Protein AF-A0A9E2LUB4-F1 (afdb_monomer)

pLDDT: mean 78.95, std 15.92, range [36.06, 93.56]

Radius of gyration: 12.92 Å; Cα contacts (8 Å, |Δi|>4): 62; chains: 1; bounding box: 24×40×31 Å

Solvent-accessible surface area (backbone atoms only — not comparable to full-atom values): 4860 Å² total; per-residue (Å²): 137,82,70,86,70,64,81,82,52,57,68,70,56,53,54,51,51,52,54,39,54,75,73,32,95,48,40,46,77,47,76,56,98,91,39,82,45,33,23,50,77,85,38,82,43,59,69,68,56,56,52,48,32,41,51,54,34,61,72,67,73,77,51,96,68,61,78,31,71,76,76,84,78,77,79,125

Foldseek 3Di:
DCPPPVVPADPVLVVLLVVCCVPPPQWHWDADPNDIWIGGNNHTDDPVRSSVLVVVQVVVVPDPRRPSDDPPPPPD

Sequence (76 aa):
MITGKLDFLPMQFLNTLDDQLEHNDRLHMIEERGQLHFLVDGREVPVNTLYYWYREALHDGRNRRPEFLPPVRKYG

Mean predicted aligned error: 7.39 Å

Structure (mmCIF, N/CA/C/O backbone):
data_AF-A0A9E2LUB4-F1
#
_entry.id   AF-A0A9E2LUB4-F1
#
loop_
_atom_site.group_PDB
_atom_site.id
_atom_site.type_symbol
_atom_site.label_atom_id
_atom_site.label_alt_id
_atom_site.label_comp_id
_atom_site.label_asym_id
_atom_site.label_entity_id
_atom_site.label_seq_id
_atom_site.pdbx_PDB_ins_code
_atom_site.Cartn_x
_atom_site.Cartn_y
_atom_site.Cartn_z
_atom_site.occupancy
_atom_site.B_iso_or_equiv
_atom_site.auth_seq_id
_atom_site.auth_comp_id
_atom_site.auth_asym_id
_atom_site.auth_atom_id
_atom_site.pdbx_PDB_model_num
ATOM 1 N N . MET A 1 1 ? 2.175 17.274 16.550 1.00 40.00 1 MET A N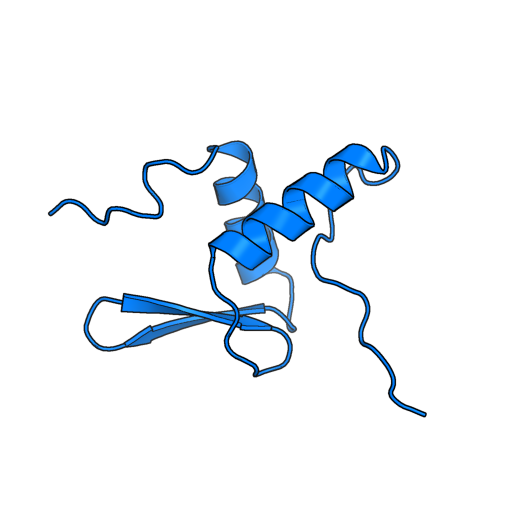 1
ATOM 2 C CA . MET A 1 1 ? 1.598 15.918 16.449 1.00 40.00 1 MET A CA 1
ATOM 3 C C . MET A 1 1 ? 2.521 15.126 15.547 1.00 40.00 1 MET A C 1
ATOM 5 O O . MET A 1 1 ? 2.678 15.522 14.406 1.00 40.00 1 MET A O 1
ATOM 9 N N . ILE A 1 2 ? 3.224 14.130 16.088 1.00 38.00 2 ILE A N 1
ATOM 10 C CA . ILE A 1 2 ? 4.144 13.270 15.332 1.00 38.00 2 ILE A CA 1
ATOM 11 C C . ILE A 1 2 ? 3.358 11.996 15.019 1.00 38.00 2 ILE A C 1
ATOM 13 O O . ILE A 1 2 ? 3.117 11.186 15.915 1.00 38.00 2 ILE A O 1
ATOM 17 N N . THR A 1 3 ? 2.896 11.843 13.781 1.00 51.03 3 THR A N 1
ATOM 18 C CA . THR A 1 3 ? 2.216 10.638 13.277 1.00 51.03 3 THR A CA 1
ATOM 19 C C . THR A 1 3 ? 3.269 9.585 12.927 1.00 51.03 3 THR A C 1
ATOM 21 O O . THR A 1 3 ? 3.506 9.247 11.770 1.00 51.03 3 THR A O 1
ATOM 24 N N . GLY A 1 4 ? 3.951 9.100 13.970 1.00 49.41 4 GLY A N 1
ATOM 25 C CA . GLY A 1 4 ? 5.258 8.434 13.930 1.00 49.41 4 GLY A CA 1
ATOM 26 C C . GLY A 1 4 ? 5.348 7.041 13.296 1.00 49.41 4 GLY A C 1
ATOM 27 O O . GLY A 1 4 ? 6.032 6.179 13.842 1.00 49.41 4 GLY A O 1
ATOM 28 N N . LYS A 1 5 ? 4.723 6.802 12.142 1.00 55.09 5 LYS A N 1
ATOM 29 C CA . LYS A 1 5 ? 5.034 5.645 11.277 1.00 55.09 5 LYS A CA 1
ATOM 30 C C . LYS A 1 5 ? 5.068 5.978 9.787 1.00 55.09 5 LYS A C 1
ATOM 32 O O . LYS A 1 5 ? 5.799 5.314 9.063 1.00 55.09 5 LYS A O 1
ATOM 37 N N . LEU A 1 6 ? 4.334 6.999 9.339 1.00 56.16 6 LEU A N 1
ATOM 38 C CA . LEU A 1 6 ? 4.327 7.422 7.933 1.00 56.16 6 LEU A CA 1
ATOM 39 C C . LEU A 1 6 ? 5.495 8.360 7.596 1.00 56.16 6 LEU A C 1
ATOM 41 O O . LEU A 1 6 ? 6.020 8.284 6.492 1.00 56.16 6 LEU A O 1
ATOM 45 N N . ASP A 1 7 ? 5.964 9.157 8.564 1.00 58.88 7 ASP A N 1
ATOM 46 C CA . ASP A 1 7 ? 7.043 10.145 8.371 1.00 58.88 7 ASP A CA 1
ATOM 47 C C . ASP A 1 7 ? 8.391 9.527 7.947 1.00 58.88 7 ASP A C 1
ATOM 49 O O . ASP A 1 7 ? 9.238 10.201 7.368 1.00 58.88 7 ASP A O 1
ATOM 53 N N . PHE A 1 8 ? 8.606 8.239 8.234 1.00 69.56 8 PHE A N 1
ATOM 54 C CA . PHE A 1 8 ? 9.837 7.514 7.894 1.00 69.56 8 PHE A CA 1
ATOM 55 C C . PHE A 1 8 ? 9.735 6.713 6.592 1.00 69.56 8 PHE A C 1
ATOM 57 O O . PHE A 1 8 ? 10.697 6.040 6.211 1.00 69.56 8 PHE A O 1
ATOM 64 N N . LEU A 1 9 ? 8.583 6.740 5.919 1.00 81.00 9 LEU A N 1
ATOM 65 C CA . LEU A 1 9 ? 8.400 6.006 4.676 1.00 81.00 9 LEU A CA 1
ATOM 66 C C . LEU A 1 9 ? 8.911 6.832 3.487 1.00 81.00 9 LEU A C 1
ATOM 68 O O . LEU A 1 9 ? 8.738 8.050 3.461 1.00 81.00 9 LEU A O 1
ATOM 72 N N . PRO A 1 10 ? 9.539 6.200 2.478 1.00 85.44 10 PRO A N 1
ATOM 73 C CA . PRO A 1 10 ? 10.005 6.923 1.302 1.00 85.44 10 PRO A CA 1
ATOM 74 C C . PRO A 1 10 ? 8.848 7.632 0.590 1.00 85.44 10 PRO A C 1
ATOM 76 O O . PRO A 1 10 ? 7.819 7.014 0.327 1.00 85.44 10 PRO A O 1
ATOM 79 N N . MET A 1 11 ? 9.046 8.886 0.172 1.00 85.69 11 MET A N 1
ATOM 80 C CA . MET A 1 11 ? 8.035 9.647 -0.587 1.00 85.69 11 MET A CA 1
ATOM 81 C C . MET A 1 11 ? 7.522 8.901 -1.827 1.00 85.69 11 MET A C 1
ATOM 83 O O . MET A 1 11 ? 6.354 8.995 -2.175 1.00 85.69 11 MET A O 1
ATOM 87 N N . GLN A 1 12 ? 8.380 8.111 -2.475 1.00 86.25 12 GLN A N 1
ATOM 88 C CA . GLN A 1 12 ? 8.002 7.278 -3.622 1.00 86.25 12 GLN A CA 1
ATOM 89 C C . GLN A 1 12 ? 6.967 6.207 -3.247 1.00 86.25 12 GLN A C 1
ATOM 91 O O . GLN A 1 12 ? 6.033 5.962 -4.009 1.00 86.25 12 GLN A O 1
ATOM 96 N N . PHE A 1 13 ? 7.111 5.600 -2.064 1.00 88.38 13 PHE A N 1
ATOM 97 C CA . PHE A 1 13 ? 6.129 4.656 -1.542 1.00 88.38 13 PHE A CA 1
ATOM 98 C C . PHE A 1 13 ? 4.815 5.366 -1.226 1.00 88.38 13 PHE A C 1
ATOM 100 O O . PHE A 1 13 ? 3.771 4.877 -1.632 1.00 88.38 13 PHE A O 1
ATOM 107 N N . LEU A 1 14 ? 4.866 6.526 -0.563 1.00 89.19 14 LEU A N 1
ATOM 108 C CA . LEU A 1 14 ? 3.661 7.288 -0.223 1.00 89.19 14 LEU A CA 1
ATOM 109 C C . LEU A 1 14 ? 2.876 7.706 -1.474 1.00 89.19 14 LEU A C 1
ATOM 111 O O . LEU A 1 14 ? 1.675 7.483 -1.525 1.00 89.19 14 LEU A O 1
ATOM 115 N N . ASN A 1 15 ? 3.554 8.201 -2.513 1.00 89.44 15 ASN A N 1
ATOM 116 C CA . ASN A 1 15 ? 2.910 8.547 -3.785 1.00 89.44 15 ASN A CA 1
ATOM 117 C C . ASN A 1 15 ? 2.294 7.323 -4.482 1.00 89.44 15 ASN A C 1
ATOM 119 O O . ASN A 1 15 ? 1.231 7.420 -5.078 1.00 89.44 15 ASN A O 1
ATOM 123 N N . THR A 1 16 ? 2.964 6.167 -4.416 1.00 88.44 16 THR A N 1
ATOM 124 C CA . THR A 1 16 ? 2.429 4.915 -4.977 1.00 88.44 16 THR A CA 1
ATOM 125 C C . THR A 1 16 ? 1.222 4.431 -4.177 1.00 88.44 16 THR A C 1
ATOM 127 O O . THR A 1 16 ? 0.257 3.939 -4.748 1.00 88.44 16 THR A O 1
ATOM 130 N N . LEU A 1 17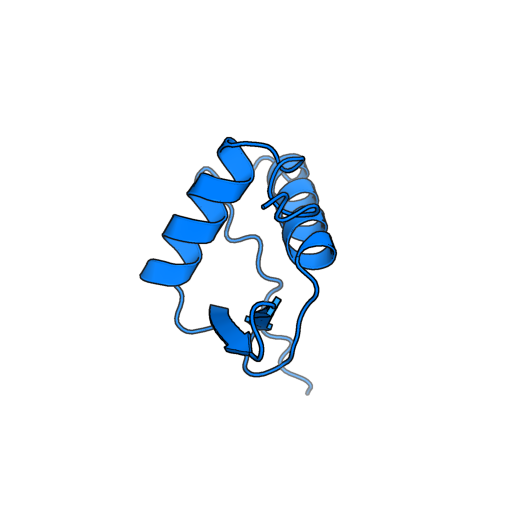 ? 1.276 4.548 -2.851 1.00 90.31 17 LEU A N 1
ATOM 131 C CA . LEU A 1 17 ? 0.187 4.170 -1.962 1.00 90.31 17 LEU A CA 1
ATOM 132 C C . LEU A 1 17 ? -1.053 5.035 -2.212 1.00 90.31 17 LEU A C 1
ATOM 134 O O . LEU A 1 17 ? -2.146 4.488 -2.285 1.00 90.31 17 LEU A O 1
ATOM 138 N N . ASP A 1 18 ? -0.869 6.343 -2.378 1.00 90.38 18 ASP A N 1
ATOM 139 C CA . ASP A 1 18 ? -1.933 7.298 -2.704 1.00 90.38 18 ASP A CA 1
ATOM 140 C C . ASP A 1 18 ? -2.582 6.979 -4.065 1.00 90.38 18 ASP A C 1
ATOM 142 O O . ASP A 1 18 ? -3.793 6.786 -4.139 1.00 90.38 18 ASP A O 1
ATOM 146 N N . ASP A 1 19 ? -1.771 6.762 -5.111 1.00 89.75 19 ASP A N 1
ATOM 147 C CA . ASP A 1 19 ? -2.245 6.340 -6.443 1.00 89.75 19 ASP A CA 1
ATOM 148 C C . ASP A 1 19 ? -3.057 5.034 -6.388 1.00 89.75 19 ASP A C 1
ATOM 150 O O . ASP A 1 19 ? -4.109 4.920 -7.019 1.00 89.75 19 ASP A O 1
ATOM 154 N N . GLN A 1 20 ? -2.602 4.052 -5.604 1.00 88.50 20 GLN A N 1
ATOM 155 C CA . GLN A 1 20 ? -3.317 2.788 -5.427 1.00 88.50 20 GLN A CA 1
ATOM 156 C C . GLN A 1 20 ? -4.591 2.949 -4.591 1.00 88.50 20 GLN A C 1
ATOM 158 O O . GLN A 1 20 ? -5.569 2.272 -4.878 1.00 88.50 20 GLN A O 1
ATOM 163 N N . LEU A 1 21 ? -4.619 3.825 -3.587 1.00 90.88 21 LEU A N 1
ATOM 164 C CA . LEU A 1 21 ? -5.841 4.106 -2.826 1.00 90.88 21 LEU A CA 1
ATOM 165 C C . LEU A 1 21 ? -6.919 4.769 -3.692 1.00 90.88 21 LEU A C 1
ATOM 167 O O . LEU A 1 21 ? -8.103 4.533 -3.465 1.00 90.88 21 LEU A O 1
ATOM 171 N N . GLU A 1 22 ? -6.521 5.572 -4.680 1.00 90.38 22 GLU A N 1
ATOM 172 C CA . GLU A 1 22 ? -7.448 6.229 -5.607 1.00 90.38 22 GLU A CA 1
ATOM 173 C C . GLU A 1 22 ? -7.975 5.276 -6.696 1.00 90.38 22 GLU A C 1
ATOM 175 O O . GLU A 1 22 ? -9.142 5.365 -7.078 1.00 90.38 22 GLU A O 1
ATOM 180 N N . HIS A 1 23 ? -7.141 4.351 -7.185 1.00 87.06 23 HIS A N 1
ATOM 181 C CA . HIS A 1 23 ? -7.447 3.563 -8.388 1.00 87.06 23 HIS A CA 1
ATOM 182 C C . HIS A 1 23 ? -7.629 2.053 -8.160 1.00 87.06 23 HIS A C 1
ATOM 184 O O . HIS A 1 23 ? -7.968 1.343 -9.110 1.00 87.06 23 HIS A O 1
ATOM 190 N N . ASN A 1 24 ? -7.371 1.526 -6.958 1.00 86.25 24 ASN A N 1
ATOM 191 C CA . ASN A 1 24 ? -7.413 0.089 -6.683 1.00 86.25 24 ASN A CA 1
ATOM 192 C C . ASN A 1 24 ? -8.551 -0.276 -5.723 1.00 86.25 24 ASN A C 1
ATOM 194 O O . ASN A 1 24 ? -8.425 -0.131 -4.510 1.00 86.25 24 ASN A O 1
ATOM 198 N N . ASP A 1 25 ? -9.614 -0.876 -6.262 1.00 88.81 25 ASP A N 1
ATOM 199 C CA . ASP A 1 25 ? -10.797 -1.313 -5.501 1.00 88.81 25 ASP A CA 1
ATOM 200 C C . ASP A 1 25 ? -10.492 -2.330 -4.387 1.00 88.81 25 ASP A C 1
ATOM 202 O O . ASP A 1 25 ? -11.342 -2.605 -3.543 1.00 88.81 25 ASP A O 1
ATOM 206 N N . ARG A 1 26 ? -9.301 -2.941 -4.389 1.00 91.25 26 ARG A N 1
ATOM 207 C CA . ARG A 1 26 ? -8.890 -3.902 -3.359 1.00 91.25 26 ARG A CA 1
ATOM 208 C C . ARG A 1 26 ? -8.294 -3.226 -2.135 1.00 91.25 26 ARG A C 1
ATOM 210 O O . ARG A 1 26 ? -8.231 -3.873 -1.091 1.00 91.25 26 ARG A O 1
ATOM 217 N N . LEU A 1 27 ? -7.796 -1.998 -2.263 1.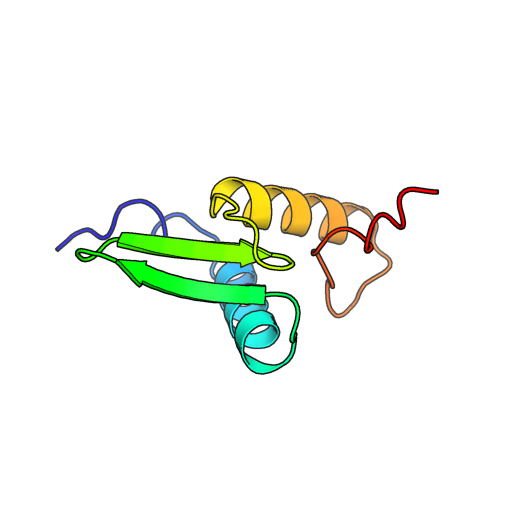00 92.06 27 LEU A N 1
ATOM 218 C CA . LEU A 1 27 ? -7.095 -1.286 -1.203 1.00 92.06 27 LEU A CA 1
ATOM 219 C C . LEU A 1 27 ? -7.970 -0.160 -0.666 1.00 92.06 27 LEU A C 1
ATOM 221 O O . LEU A 1 27 ? -8.361 0.750 -1.386 1.00 92.06 27 LEU A O 1
ATOM 225 N N . HIS A 1 28 ? -8.209 -0.186 0.637 1.00 93.12 28 HIS A N 1
ATOM 226 C CA . HIS A 1 28 ? -8.918 0.876 1.333 1.00 93.12 28 HIS A CA 1
ATOM 227 C C . HIS A 1 28 ? -8.101 1.369 2.519 1.00 93.12 28 HIS A C 1
ATOM 229 O O . HIS A 1 28 ? -7.304 0.633 3.102 1.00 93.12 28 HIS A O 1
ATOM 235 N N . MET A 1 29 ? -8.341 2.614 2.907 1.00 93.56 29 MET A N 1
ATOM 236 C CA . MET A 1 29 ? -7.822 3.198 4.133 1.00 93.56 29 MET A CA 1
ATOM 237 C C . MET A 1 29 ? -9.002 3.691 4.960 1.00 93.56 29 MET A C 1
ATOM 239 O O . MET A 1 29 ? -9.870 4.395 4.446 1.00 93.56 29 MET A O 1
ATOM 243 N N . ILE A 1 30 ? -9.028 3.323 6.235 1.00 93.44 30 ILE A N 1
ATOM 244 C CA . ILE A 1 30 ? -9.986 3.841 7.210 1.00 93.44 30 ILE A CA 1
ATOM 245 C C . ILE A 1 30 ? -9.220 4.509 8.347 1.00 93.44 30 ILE A C 1
ATOM 247 O O . ILE A 1 30 ? -8.112 4.100 8.693 1.00 93.44 30 ILE A O 1
ATOM 251 N N . GLU A 1 31 ? -9.818 5.537 8.935 1.00 90.25 31 GLU A N 1
ATOM 252 C CA . GLU A 1 31 ? -9.301 6.172 10.139 1.00 90.25 31 GLU A CA 1
ATOM 253 C C . GLU A 1 31 ? -10.200 5.807 11.321 1.00 90.25 31 GLU A C 1
ATOM 255 O O . GLU A 1 31 ? -11.380 6.158 11.347 1.00 90.25 31 GLU A O 1
ATOM 260 N N . GLU A 1 32 ? -9.643 5.123 12.317 1.00 90.31 32 GLU A N 1
ATOM 261 C CA . GLU A 1 32 ? -10.340 4.799 13.559 1.00 90.31 32 GLU A CA 1
ATOM 262 C C . GLU A 1 32 ? -9.568 5.370 14.747 1.00 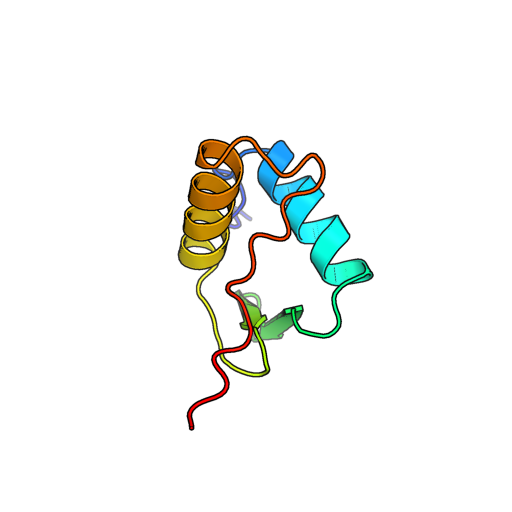90.31 32 GLU A C 1
ATOM 264 O O . GLU A 1 32 ? -8.401 5.063 14.975 1.00 90.31 32 GLU A O 1
ATOM 269 N N . ARG A 1 33 ? -10.226 6.230 15.538 1.00 89.06 33 ARG A N 1
ATOM 270 C CA . ARG A 1 33 ? -9.643 6.844 16.751 1.00 89.06 33 ARG A CA 1
ATOM 271 C C . ARG A 1 33 ? -8.291 7.547 16.502 1.00 89.06 33 ARG A C 1
ATOM 273 O O . ARG A 1 33 ? -7.420 7.528 17.372 1.00 89.06 33 ARG A O 1
ATOM 280 N N . GLY A 1 34 ? -8.119 8.167 15.332 1.00 86.06 34 GLY A N 1
ATOM 281 C CA . GLY A 1 34 ? -6.877 8.844 14.938 1.00 86.06 34 GLY A CA 1
ATOM 282 C C . GLY A 1 34 ? -5.754 7.900 14.498 1.00 86.06 34 GLY A C 1
ATOM 283 O O . GLY A 1 34 ? -4.599 8.320 14.409 1.00 86.06 34 GLY A O 1
ATOM 284 N N . GLN A 1 35 ? -6.061 6.621 14.265 1.00 85.31 35 GLN A N 1
ATOM 285 C CA . GLN A 1 35 ? -5.144 5.640 13.694 1.00 85.31 35 GLN A CA 1
ATOM 286 C C . GLN A 1 35 ? -5.601 5.261 12.289 1.00 85.31 35 GLN A C 1
ATOM 288 O O . GLN A 1 35 ? -6.784 5.052 12.041 1.00 85.31 35 GLN A O 1
ATOM 293 N N . LEU A 1 36 ? -4.642 5.180 11.370 1.00 88.88 36 LEU A N 1
ATOM 294 C CA . LEU A 1 36 ? -4.886 4.752 10.000 1.00 88.88 36 LEU A CA 1
ATOM 295 C C . LEU A 1 36 ? -4.767 3.233 9.914 1.00 88.88 36 LEU A C 1
ATOM 297 O O . LEU A 1 3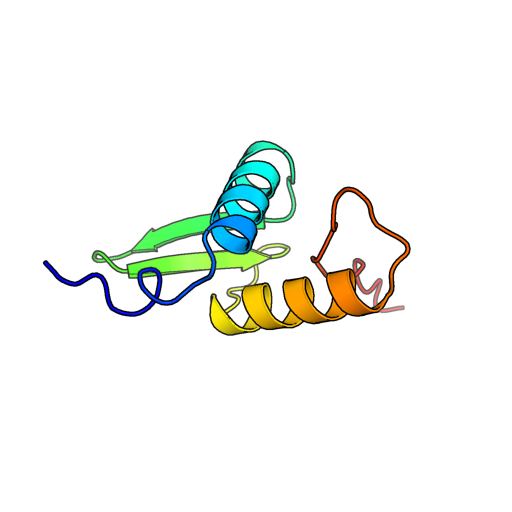6 ? -3.727 2.666 10.266 1.00 88.88 36 LEU A O 1
ATOM 301 N N . HIS A 1 37 ? -5.815 2.604 9.400 1.00 90.62 37 HIS A N 1
ATOM 302 C CA . HIS A 1 37 ? -5.873 1.180 9.115 1.00 90.62 37 HIS A CA 1
ATOM 303 C C . HIS A 1 37 ? -6.002 0.992 7.610 1.00 90.62 37 HIS A C 1
ATOM 305 O O . HIS A 1 37 ? -6.845 1.610 6.960 1.00 90.62 37 HIS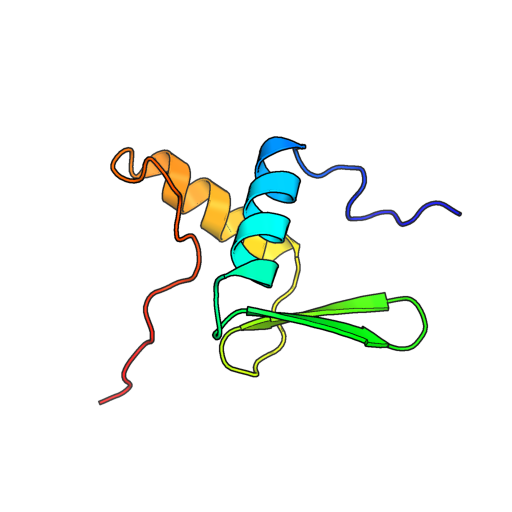 A O 1
ATOM 311 N N . PHE A 1 38 ? -5.165 0.127 7.052 1.00 91.94 38 PHE A N 1
ATOM 312 C CA . PHE A 1 38 ? -5.228 -0.216 5.640 1.00 91.94 38 PHE A CA 1
ATOM 313 C C . PHE A 1 38 ? -5.899 -1.569 5.500 1.00 91.94 38 PHE A C 1
ATOM 315 O O . PHE A 1 38 ? -5.568 -2.498 6.235 1.00 91.94 38 PHE A O 1
ATOM 322 N N . LEU A 1 39 ? -6.825 -1.693 4.559 1.00 92.94 39 LEU A N 1
ATOM 323 C CA . LEU A 1 39 ? -7.492 -2.945 4.248 1.00 92.94 39 LEU A CA 1
ATOM 324 C C . LEU A 1 39 ? -7.145 -3.366 2.831 1.00 92.94 39 LEU A C 1
ATOM 326 O O . LEU A 1 39 ? -7.276 -2.574 1.906 1.00 92.94 39 LEU A O 1
ATOM 330 N N . VAL A 1 40 ? -6.755 -4.625 2.666 1.00 91.00 40 VAL A N 1
ATOM 331 C CA . VAL A 1 40 ? -6.575 -5.260 1.360 1.00 91.00 40 VAL A CA 1
ATOM 332 C C . VAL A 1 40 ? -7.568 -6.403 1.254 1.00 91.00 40 VAL A C 1
ATOM 334 O O . VAL A 1 40 ? -7.566 -7.301 2.097 1.00 91.00 40 VAL A O 1
ATOM 337 N N . ASP A 1 41 ? -8.448 -6.351 0.255 1.00 90.38 41 ASP A N 1
ATOM 338 C CA . ASP A 1 41 ? -9.562 -7.293 0.081 1.00 90.38 41 ASP A CA 1
ATOM 339 C C . ASP A 1 41 ? -10.420 -7.423 1.364 1.00 90.38 41 ASP A C 1
ATOM 341 O O . ASP A 1 41 ? -10.828 -8.515 1.767 1.00 90.38 41 ASP A O 1
ATOM 345 N N . GLY A 1 42 ? -10.632 -6.301 2.063 1.00 88.94 42 GLY A N 1
ATOM 346 C CA . GLY A 1 42 ? -11.393 -6.238 3.317 1.00 88.94 42 GLY A CA 1
ATOM 347 C C . GLY A 1 42 ? -10.670 -6.779 4.558 1.00 88.94 42 GLY A C 1
ATOM 348 O O . GLY A 1 42 ? -11.279 -6.862 5.624 1.00 88.94 42 GLY A O 1
ATOM 349 N N . ARG A 1 43 ? -9.386 -7.148 4.460 1.00 89.88 43 ARG A N 1
ATOM 350 C CA . ARG A 1 43 ? -8.569 -7.594 5.601 1.00 89.88 43 ARG A CA 1
ATOM 351 C C . ARG A 1 43 ? -7.581 -6.521 6.005 1.00 89.88 43 ARG A C 1
ATOM 353 O O . ARG A 1 43 ? -6.884 -5.990 5.149 1.00 89.88 43 ARG A O 1
ATOM 360 N N . GLU A 1 44 ? -7.478 -6.251 7.300 1.00 91.62 44 GLU A N 1
ATOM 361 C CA . GLU A 1 44 ? -6.510 -5.285 7.810 1.00 91.62 44 GLU A CA 1
ATOM 362 C C . GLU A 1 44 ? -5.069 -5.741 7.538 1.00 91.62 44 GLU A C 1
ATOM 364 O O . GLU A 1 44 ? -4.679 -6.879 7.822 1.00 91.62 44 GLU A O 1
ATOM 369 N N . VAL A 1 45 ? -4.275 -4.830 6.984 1.00 89.56 45 VAL A N 1
ATOM 370 C CA . VAL A 1 45 ? -2.869 -5.016 6.653 1.00 89.56 45 VAL A CA 1
ATOM 371 C C . VAL A 1 45 ? -2.067 -3.862 7.260 1.00 89.56 45 VAL A C 1
ATOM 373 O O . VAL A 1 45 ? -2.347 -2.696 6.984 1.00 89.56 45 VAL A O 1
ATOM 376 N N . PRO A 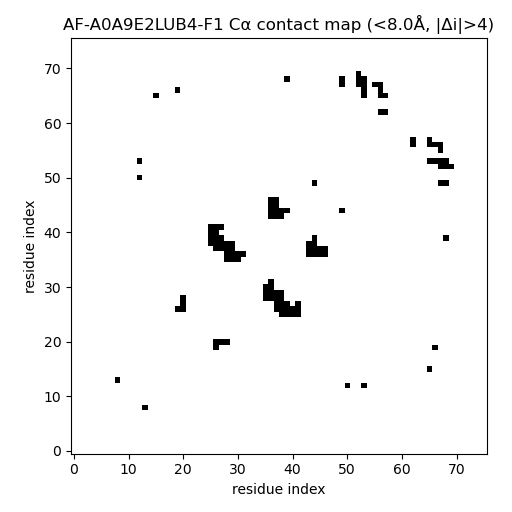1 46 ? -1.024 -4.141 8.061 1.00 90.19 46 PRO A N 1
ATOM 377 C CA . PRO A 1 46 ? -0.144 -3.097 8.567 1.00 90.19 46 PRO A CA 1
ATOM 378 C C . PRO A 1 46 ? 0.571 -2.355 7.431 1.00 90.19 46 PRO A C 1
ATOM 380 O O . PRO A 1 46 ? 1.040 -2.972 6.475 1.00 90.19 46 PRO A O 1
ATOM 383 N N . VAL A 1 47 ? 0.789 -1.046 7.587 1.00 88.44 47 VAL A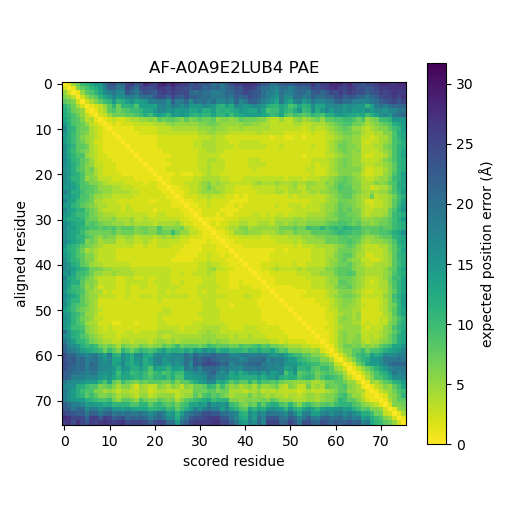 N 1
ATOM 384 C CA . VAL A 1 47 ? 1.532 -0.233 6.600 1.00 88.44 47 VAL A CA 1
ATOM 385 C C . VAL A 1 47 ? 2.927 -0.792 6.281 1.00 88.44 47 VAL A C 1
ATOM 387 O O . VAL A 1 47 ? 3.381 -0.741 5.143 1.00 88.44 47 VAL A O 1
ATOM 390 N N . ASN A 1 48 ? 3.587 -1.417 7.261 1.00 87.12 48 ASN A N 1
ATOM 391 C CA . ASN A 1 48 ? 4.884 -2.068 7.061 1.00 87.12 48 ASN A CA 1
ATOM 392 C C . ASN A 1 48 ? 4.805 -3.242 6.075 1.00 87.12 48 ASN A C 1
ATOM 394 O O . ASN A 1 48 ? 5.762 -3.495 5.347 1.00 87.12 48 ASN A O 1
ATOM 398 N N . THR A 1 49 ? 3.680 -3.957 6.045 1.00 89.12 49 THR A N 1
ATOM 399 C CA . THR A 1 49 ? 3.440 -5.049 5.098 1.00 89.12 49 THR A CA 1
ATOM 400 C C . THR A 1 49 ? 3.224 -4.502 3.691 1.00 89.12 49 THR A C 1
ATOM 402 O O . THR A 1 49 ? 3.807 -5.034 2.749 1.00 89.12 49 THR A O 1
ATOM 405 N N . LEU A 1 50 ? 2.483 -3.396 3.551 1.00 89.44 50 LEU A N 1
ATOM 406 C CA . LEU A 1 50 ? 2.351 -2.692 2.269 1.00 89.44 50 LEU A CA 1
ATOM 407 C C . LEU A 1 50 ? 3.720 -2.228 1.754 1.00 89.44 50 LEU A C 1
ATOM 409 O O . LEU A 1 50 ? 4.060 -2.453 0.594 1.00 89.44 50 LEU A O 1
ATOM 413 N N . TYR A 1 51 ? 4.542 -1.651 2.634 1.00 88.50 51 TYR A N 1
ATOM 414 C CA . TYR A 1 51 ? 5.894 -1.223 2.285 1.00 88.50 51 TYR A CA 1
ATOM 415 C C . TYR A 1 51 ? 6.804 -2.397 1.898 1.00 88.50 51 TYR A C 1
ATOM 417 O O . TYR A 1 51 ? 7.585 -2.291 0.952 1.00 88.50 51 TYR A O 1
ATOM 425 N N . TYR A 1 52 ? 6.696 -3.532 2.592 1.00 88.12 52 TYR A N 1
ATOM 426 C CA . TYR A 1 52 ? 7.425 -4.745 2.230 1.00 88.12 52 TYR A CA 1
ATOM 427 C C . TYR A 1 52 ? 7.069 -5.211 0.814 1.00 88.12 52 TYR A C 1
ATOM 429 O O . TYR A 1 52 ? 7.964 -5.409 -0.005 1.00 88.12 52 TYR A O 1
ATOM 437 N N . TRP A 1 53 ? 5.779 -5.311 0.491 1.00 88.56 53 TRP A N 1
ATOM 438 C CA . TRP A 1 53 ? 5.355 -5.713 -0.846 1.00 88.56 53 TRP A CA 1
ATOM 439 C C . TRP A 1 53 ? 5.773 -4.720 -1.933 1.00 88.56 53 TRP A C 1
ATOM 441 O O . TRP A 1 53 ? 6.181 -5.133 -3.016 1.00 88.56 53 TRP A O 1
ATOM 451 N N . TYR A 1 54 ? 5.744 -3.417 -1.636 1.00 87.62 54 TYR A N 1
ATOM 452 C CA . TYR A 1 54 ? 6.283 -2.395 -2.534 1.00 87.62 54 TYR A CA 1
ATOM 453 C C . TYR A 1 54 ? 7.760 -2.645 -2.849 1.00 87.62 54 TYR A C 1
ATOM 455 O O . TYR A 1 54 ? 8.162 -2.603 -4.011 1.00 87.62 54 TYR A O 1
ATOM 463 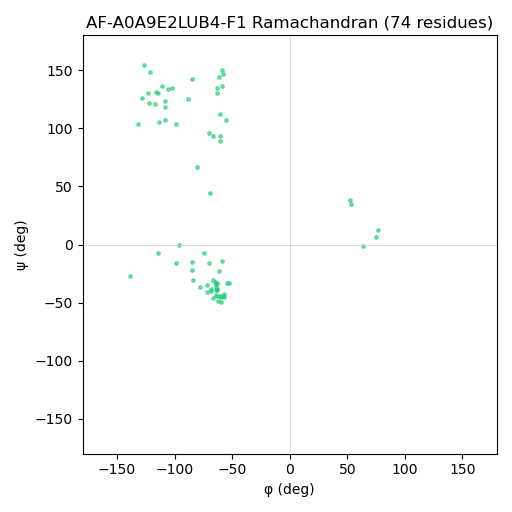N N . ARG A 1 55 ? 8.571 -2.968 -1.835 1.00 86.94 55 ARG A N 1
ATOM 464 C CA . ARG A 1 55 ? 9.985 -3.299 -2.046 1.00 86.94 55 ARG A CA 1
ATOM 465 C C . ARG A 1 55 ? 10.165 -4.549 -2.905 1.00 86.94 55 ARG A C 1
ATOM 467 O O . ARG A 1 55 ? 10.986 -4.515 -3.817 1.00 86.94 55 ARG A O 1
ATOM 474 N N . GLU A 1 56 ? 9.406 -5.611 -2.649 1.00 85.44 56 GLU A N 1
ATOM 475 C CA . GLU A 1 56 ? 9.442 -6.837 -3.463 1.00 85.44 56 GLU A CA 1
ATOM 476 C C . GLU A 1 56 ? 9.103 -6.539 -4.934 1.00 85.44 56 GLU A C 1
ATOM 478 O O . GLU A 1 56 ? 9.825 -6.961 -5.837 1.00 85.44 56 GLU A O 1
ATOM 483 N N . ALA A 1 57 ? 8.069 -5.728 -5.183 1.00 83.69 57 ALA A N 1
ATOM 484 C CA . ALA A 1 57 ? 7.658 -5.343 -6.533 1.00 83.69 57 ALA A CA 1
ATOM 485 C C . ALA A 1 57 ? 8.726 -4.520 -7.280 1.00 83.69 57 ALA A C 1
ATOM 487 O O . ALA A 1 57 ? 8.877 -4.662 -8.495 1.00 83.69 57 ALA A O 1
ATOM 488 N N . LEU A 1 58 ? 9.492 -3.683 -6.570 1.00 82.31 58 LEU A N 1
ATOM 489 C CA . LEU A 1 58 ? 10.629 -2.961 -7.150 1.00 82.31 58 LEU A CA 1
ATOM 490 C C . LEU A 1 58 ? 11.790 -3.895 -7.516 1.00 82.31 58 LEU A C 1
ATOM 492 O O . LEU A 1 58 ? 12.445 -3.682 -8.538 1.00 82.31 58 LEU A O 1
ATOM 496 N N . HIS A 1 59 ? 12.053 -4.917 -6.696 1.00 77.81 59 HIS A N 1
ATOM 497 C CA . HIS A 1 59 ? 13.118 -5.890 -6.948 1.00 77.81 59 HIS A CA 1
ATOM 498 C C . HIS A 1 59 ? 12.847 -6.753 -8.186 1.00 77.81 59 HIS A C 1
ATOM 500 O O . HIS A 1 59 ? 13.797 -7.131 -8.872 1.00 77.81 59 HIS A O 1
ATOM 506 N N . ASP A 1 60 ? 11.579 -7.012 -8.512 1.00 69.56 60 ASP A N 1
ATOM 507 C CA . ASP A 1 60 ? 11.200 -7.849 -9.657 1.00 69.56 60 ASP A CA 1
ATOM 508 C C . ASP A 1 60 ? 11.390 -7.142 -11.021 1.00 69.56 60 ASP A C 1
ATOM 510 O O . ASP A 1 60 ? 11.278 -7.757 -12.081 1.00 69.56 60 ASP A O 1
ATOM 514 N N . GLY A 1 61 ? 11.713 -5.838 -11.032 1.00 59.47 61 GLY A N 1
ATOM 515 C CA . GLY A 1 61 ? 12.229 -5.101 -12.200 1.00 59.47 61 GLY A CA 1
ATOM 516 C C . GLY A 1 61 ? 11.296 -4.982 -13.418 1.00 59.47 61 GLY A C 1
ATOM 517 O O . GLY A 1 61 ? 11.665 -4.353 -14.411 1.00 59.47 61 GLY A O 1
ATOM 518 N N . ARG A 1 62 ? 10.093 -5.568 -13.371 1.00 56.81 62 ARG A N 1
ATOM 519 C CA . ARG A 1 62 ? 9.145 -5.639 -14.499 1.00 56.81 62 ARG A CA 1
ATOM 520 C C . ARG A 1 62 ? 8.030 -4.593 -14.457 1.00 56.81 62 ARG A C 1
ATOM 522 O O . ARG A 1 62 ? 7.427 -4.329 -15.494 1.00 56.81 62 ARG A O 1
ATOM 529 N N . ASN A 1 63 ? 7.788 -3.949 -13.315 1.00 55.09 63 ASN A N 1
ATOM 530 C CA . ASN A 1 63 ? 6.629 -3.077 -13.132 1.00 55.09 63 ASN A CA 1
ATOM 531 C C . ASN A 1 63 ? 7.010 -1.591 -13.080 1.00 55.09 63 ASN A C 1
ATOM 533 O O . ASN A 1 63 ? 7.528 -1.091 -12.088 1.00 55.09 63 ASN A O 1
ATOM 537 N N . ARG A 1 64 ? 6.693 -0.861 -14.161 1.00 53.09 64 ARG A N 1
ATOM 538 C CA . ARG A 1 64 ? 6.779 0.617 -14.225 1.00 53.09 64 ARG A CA 1
ATOM 539 C C . ARG A 1 64 ? 5.715 1.321 -13.371 1.00 53.09 64 ARG A C 1
ATOM 541 O O . ARG A 1 64 ? 5.846 2.507 -13.097 1.00 53.09 64 ARG A O 1
ATOM 548 N N . ARG A 1 65 ? 4.681 0.586 -12.961 1.00 57.47 65 ARG A N 1
ATOM 549 C CA . ARG A 1 65 ? 3.720 0.932 -11.911 1.00 57.47 65 ARG A CA 1
ATOM 550 C C . ARG A 1 65 ? 3.620 -0.299 -11.018 1.00 57.47 65 ARG A C 1
ATOM 552 O O . ARG A 1 65 ? 3.079 -1.301 -11.484 1.00 57.47 65 ARG A O 1
ATOM 559 N N . PRO A 1 66 ? 4.237 -0.311 -9.831 1.00 60.69 66 PRO A N 1
ATOM 560 C CA . PRO A 1 66 ? 4.199 -1.485 -8.982 1.00 60.69 66 PRO A CA 1
ATOM 561 C C . PRO A 1 66 ? 2.780 -1.639 -8.439 1.00 60.69 66 PRO A C 1
ATOM 563 O O . PRO A 1 66 ? 2.428 -1.050 -7.422 1.00 60.69 66 PRO A O 1
ATOM 566 N N . GLU A 1 67 ? 1.970 -2.463 -9.104 1.00 70.00 67 GLU A N 1
ATOM 567 C CA . GLU A 1 67 ? 0.918 -3.199 -8.410 1.00 70.00 67 GLU A CA 1
ATOM 568 C C . GLU A 1 67 ? 1.629 -4.074 -7.378 1.00 70.00 67 GLU A C 1
ATOM 570 O O . GLU A 1 67 ? 2.107 -5.170 -7.669 1.00 70.00 67 GLU A O 1
ATOM 575 N N . PHE A 1 68 ? 1.823 -3.510 -6.189 1.00 78.44 68 PHE A N 1
ATOM 576 C CA . PHE A 1 68 ? 2.544 -4.169 -5.113 1.00 78.44 68 PHE A CA 1
ATOM 577 C C . PHE A 1 68 ? 1.627 -5.082 -4.306 1.00 78.44 68 PHE A C 1
ATOM 579 O O . PHE A 1 68 ? 2.103 -5.921 -3.553 1.00 78.44 68 PHE A O 1
ATOM 586 N N . LEU A 1 69 ? 0.306 -4.949 -4.441 1.00 84.12 69 LEU A N 1
ATOM 587 C CA . LEU A 1 69 ? -0.612 -5.846 -3.757 1.00 84.12 69 LEU A CA 1
ATOM 588 C C . LEU A 1 69 ? -0.411 -7.276 -4.273 1.00 84.12 69 LEU A C 1
ATOM 590 O O . LEU A 1 69 ? -0.354 -7.491 -5.486 1.00 84.12 69 LEU A O 1
ATOM 594 N N . PRO A 1 70 ? -0.352 -8.279 -3.382 1.00 78.88 70 PRO A N 1
ATOM 595 C CA . PRO A 1 70 ? -0.244 -9.662 -3.808 1.00 78.88 70 PRO A CA 1
ATOM 596 C C . PRO A 1 70 ? -1.443 -10.037 -4.693 1.00 78.88 70 PRO A C 1
ATOM 598 O O . PRO A 1 70 ? -2.549 -9.500 -4.511 1.00 78.88 70 PRO A O 1
ATOM 601 N N . PRO A 1 71 ? -1.267 -10.978 -5.638 1.00 78.00 71 PRO A N 1
ATOM 602 C CA . PRO A 1 71 ? -2.374 -11.463 -6.446 1.00 78.00 71 PRO A CA 1
ATOM 603 C C . PRO A 1 71 ? -3.458 -12.034 -5.533 1.00 78.00 71 PRO A C 1
ATOM 605 O O . PRO A 1 71 ? -3.155 -12.615 -4.485 1.00 78.00 71 PRO A O 1
ATOM 608 N N . VAL A 1 72 ? -4.722 -11.889 -5.939 1.00 73.62 72 VAL A N 1
ATOM 609 C CA . VAL A 1 72 ? -5.846 -12.524 -5.246 1.00 73.62 72 VAL A CA 1
ATOM 610 C C . VAL A 1 72 ? -5.553 -14.020 -5.199 1.00 73.62 72 VAL A C 1
ATOM 612 O O . VAL A 1 72 ? -5.611 -14.706 -6.224 1.00 73.62 72 VAL A O 1
ATOM 615 N N . ARG A 1 73 ? -5.197 -14.543 -4.020 1.00 60.69 73 ARG A N 1
ATOM 616 C CA . ARG A 1 73 ? -5.102 -15.988 -3.820 1.00 60.69 73 ARG A CA 1
ATOM 617 C C . ARG A 1 73 ? -6.522 -16.523 -3.933 1.00 60.69 73 ARG A C 1
ATOM 619 O O . ARG A 1 73 ? -7.264 -16.528 -2.955 1.00 60.69 73 ARG A O 1
ATOM 626 N N . LYS A 1 74 ? -6.905 -16.953 -5.138 1.00 45.22 74 LYS A N 1
ATOM 627 C CA . LYS A 1 74 ? -8.019 -17.879 -5.326 1.00 45.22 74 LYS A CA 1
ATOM 628 C C . LYS A 1 74 ? -7.622 -19.144 -4.574 1.00 45.22 74 LYS A C 1
ATOM 630 O O . LYS A 1 74 ? -6.859 -19.954 -5.088 1.00 45.22 74 LYS A O 1
ATOM 635 N N . TYR A 1 75 ? -8.040 -19.249 -3.318 1.00 45.09 75 TYR A N 1
ATOM 636 C CA . TYR A 1 75 ? -8.039 -20.531 -2.634 1.00 45.09 75 TYR A CA 1
ATOM 637 C C . TYR A 1 75 ? -8.966 -21.439 -3.448 1.00 45.09 75 TYR A C 1
ATOM 639 O O . TYR A 1 75 ? -10.149 -21.132 -3.593 1.00 45.09 75 TYR A O 1
ATOM 647 N N . GLY A 1 76 ? -8.371 -22.450 -4.084 1.00 36.06 76 GLY A N 1
ATOM 648 C CA . GLY A 1 76 ? -9.083 -23.605 -4.621 1.00 36.06 76 GLY A CA 1
ATOM 649 C C . GLY A 1 76 ? -9.413 -24.591 -3.515 1.00 36.06 76 GLY A C 1
ATOM 650 O O . GLY A 1 76 ? -8.729 -24.538 -2.465 1.00 36.06 76 GLY A O 1
#

Nearest PDB structures (foldseek):
  8tcj-assembly1_B  TM=3.634E-01  e=5.494E+00  HIV whole-genome vector AA1305#18
  8hcn-assembly1_D  TM=3.206E-01  e=5.144E+00  Klebsiella pneumoniae
  8vb6-assembly1_B  TM=3.272E-01  e=5.868E+00  Human immunodeficiency virus 1

Secondary structure (DSSP, 8-state):
---TTTTTS-HHHHHHHHHHHHH-TTEEEEEETTEEEEEETTEEE-HHHHHHHHHHHHHT---SS---SPP-----